Protein AF-A0A434Z637-F1 (afdb_monomer_lite)

Secondary structure (DSSP, 8-state):
-HHHHHHHHHHTTT----SS--EEEEE-SSSEEEEESS-EEEES------SSPPB-TT-GGGT---EE--EEEEE-S-TTSS-SEEE-SSSS--EEEEEE-SS-EEEEEE---EETT--S-HHHHHHHHHHHH-

pLDDT: mean 89.66, std 7.25, range [60.16, 98.5]

Foldseek 3Di:
DVVVVVVVVQVVVVHDDDPPFAFAAWDDDVFIWTDTPVGIDTDNDDDDPPLADHHYPVPCNVVDADKDKDKDKADDPDQVPPPAKDWDPDVVIKIWDWDADPVGIIIMIITHIDHPPPDPCPPVNVVVRVVVVD

Radius of gyration: 20.04 Å; chains: 1; bounding box: 45×30×49 Å

Structure (mmCIF, N/CA/C/O backbone):
data_AF-A0A434Z637-F1
#
_entry.id   AF-A0A434Z637-F1
#
loop_
_atom_site.group_PDB
_atom_site.id
_atom_site.type_symbol
_atom_site.label_atom_id
_atom_site.label_alt_id
_atom_site.label_comp_id
_atom_site.label_asym_id
_atom_site.label_entity_id
_atom_site.label_seq_id
_atom_site.pdbx_PDB_ins_code
_atom_site.Cartn_x
_atom_site.Cartn_y
_atom_site.Cartn_z
_atom_site.occupancy
_atom_site.B_iso_or_equiv
_atom_site.auth_seq_id
_atom_site.auth_comp_id
_atom_site.auth_asym_id
_atom_site.auth_atom_id
_atom_site.pdbx_PDB_model_num
ATOM 1 N N . ALA A 1 1 ? -11.637 -7.227 -2.615 1.00 78.56 1 ALA A N 1
ATOM 2 C CA . ALA A 1 1 ? -12.273 -7.215 -3.952 1.00 78.56 1 ALA A CA 1
ATOM 3 C C . ALA A 1 1 ? -11.601 -6.238 -4.921 1.00 78.56 1 ALA A C 1
ATOM 5 O O . ALA A 1 1 ? -11.199 -6.671 -5.989 1.00 78.56 1 ALA A O 1
ATOM 6 N N . TYR A 1 2 ? -11.425 -4.959 -4.557 1.00 91.44 2 TYR A N 1
ATOM 7 C CA . TYR A 1 2 ? -10.935 -3.917 -5.477 1.00 91.44 2 TYR A CA 1
ATOM 8 C C . TYR A 1 2 ? -9.625 -4.255 -6.218 1.00 91.44 2 TYR A C 1
ATOM 10 O O . TYR A 1 2 ? -9.620 -4.306 -7.444 1.00 91.44 2 TYR A O 1
ATOM 18 N N . LEU A 1 3 ? -8.534 -4.551 -5.497 1.00 94.50 3 LEU A N 1
ATOM 19 C CA . LEU A 1 3 ? -7.227 -4.820 -6.123 1.00 94.50 3 LEU A CA 1
ATOM 20 C C . LEU A 1 3 ? -7.231 -6.075 -7.007 1.00 94.50 3 LEU A C 1
ATOM 22 O O . LEU A 1 3 ? -6.630 -6.071 -8.076 1.00 94.50 3 LEU A O 1
ATOM 26 N N . VAL A 1 4 ? -7.952 -7.121 -6.594 1.00 95.12 4 VAL A N 1
ATOM 27 C CA . VAL A 1 4 ? -8.122 -8.348 -7.392 1.00 95.12 4 VAL A CA 1
ATOM 28 C C . VAL A 1 4 ? -8.872 -8.044 -8.689 1.00 95.12 4 VAL A C 1
ATOM 30 O O . VAL A 1 4 ? -8.429 -8.451 -9.758 1.00 95.12 4 VAL A O 1
ATOM 33 N N . GLY A 1 5 ? -9.961 -7.272 -8.614 1.00 97.31 5 GLY A N 1
ATOM 34 C CA . GLY A 1 5 ? -10.705 -6.841 -9.799 1.00 97.31 5 GLY A CA 1
ATOM 35 C C . GLY A 1 5 ? -9.859 -5.979 -10.740 1.00 97.31 5 GLY A C 1
ATOM 36 O O . GLY A 1 5 ? -9.910 -6.160 -11.954 1.00 97.31 5 GLY A O 1
ATOM 37 N N . LEU A 1 6 ? -9.018 -5.092 -10.196 1.00 97.19 6 LEU A N 1
ATOM 38 C CA . LEU A 1 6 ? -8.088 -4.297 -10.997 1.00 97.19 6 LEU A CA 1
ATOM 39 C C . LEU A 1 6 ? -7.038 -5.176 -11.693 1.00 97.19 6 LEU A C 1
ATOM 41 O O . LEU A 1 6 ? -6.795 -5.003 -12.885 1.00 97.19 6 LEU A O 1
ATOM 45 N N . ALA A 1 7 ? -6.458 -6.147 -10.984 1.00 97.75 7 ALA A N 1
ATOM 46 C CA . ALA A 1 7 ? -5.505 -7.092 -11.560 1.00 97.75 7 ALA A CA 1
ATOM 47 C C . ALA A 1 7 ? -6.132 -7.894 -12.714 1.00 97.75 7 ALA A C 1
ATOM 49 O O . ALA A 1 7 ? -5.542 -7.988 -13.790 1.00 97.75 7 ALA A O 1
ATOM 50 N N . GLN A 1 8 ? -7.361 -8.386 -12.530 1.00 98.00 8 GLN A N 1
ATOM 51 C CA . GLN A 1 8 ? -8.130 -9.066 -13.578 1.00 98.00 8 GLN A CA 1
ATOM 52 C C . GLN A 1 8 ? -8.413 -8.151 -14.777 1.00 98.00 8 GLN A C 1
ATOM 54 O O . GLN A 1 8 ? -8.284 -8.566 -15.926 1.00 98.00 8 GLN A O 1
ATOM 59 N N . ALA A 1 9 ? -8.769 -6.887 -14.536 1.00 98.31 9 ALA A N 1
ATOM 60 C CA . ALA A 1 9 ? -9.035 -5.926 -15.602 1.00 98.31 9 ALA A CA 1
ATOM 61 C C . ALA A 1 9 ? -7.785 -5.597 -16.439 1.00 98.31 9 ALA A C 1
ATOM 63 O O . ALA A 1 9 ? -7.914 -5.332 -17.640 1.00 98.31 9 ALA A O 1
ATOM 64 N N . VAL A 1 10 ? -6.600 -5.611 -15.818 1.00 98.00 10 VAL A N 1
ATOM 65 C CA . VAL A 1 10 ? -5.301 -5.440 -16.486 1.00 98.00 10 VAL A CA 1
ATOM 66 C C . VAL A 1 10 ? -4.961 -6.667 -17.330 1.00 98.00 10 VAL A C 1
ATOM 68 O O . VAL A 1 10 ? -4.633 -6.518 -18.508 1.00 98.00 10 VAL A O 1
ATOM 71 N N . THR A 1 11 ? -5.075 -7.877 -16.775 1.00 98.19 11 THR A N 1
ATOM 72 C CA . THR A 1 11 ? -4.748 -9.114 -17.505 1.00 98.19 11 THR A CA 1
ATOM 73 C C . THR A 1 11 ? -5.709 -9.376 -18.661 1.00 98.19 11 THR A C 1
ATOM 75 O O . THR A 1 11 ? -5.263 -9.731 -19.750 1.00 98.19 11 THR A O 1
ATOM 78 N N . ALA A 1 12 ? -7.005 -9.092 -18.492 1.00 98.44 12 ALA A N 1
ATOM 79 C CA . ALA A 1 12 ? -8.004 -9.189 -19.561 1.00 98.44 12 ALA A CA 1
ATOM 80 C C . ALA A 1 12 ? -7.710 -8.265 -20.761 1.00 98.44 12 ALA A C 1
ATOM 82 O O . ALA A 1 12 ? -8.166 -8.528 -21.870 1.00 98.44 12 ALA A O 1
ATOM 83 N N . ARG A 1 13 ? -6.934 -7.191 -20.557 1.00 98.50 13 ARG A N 1
ATOM 84 C CA . ARG A 1 13 ? -6.481 -6.263 -21.609 1.00 98.50 13 ARG A CA 1
ATOM 85 C C . ARG A 1 13 ? -5.090 -6.602 -22.159 1.00 98.50 13 ARG A C 1
ATOM 87 O O . ARG A 1 13 ? -4.495 -5.782 -22.851 1.00 98.50 13 ARG A O 1
ATOM 94 N N . GLY A 1 14 ? -4.557 -7.785 -21.849 1.00 98.31 14 GLY A N 1
ATOM 95 C CA . GLY A 1 14 ? -3.240 -8.243 -22.304 1.00 98.31 14 GLY A CA 1
ATOM 96 C C . GLY A 1 14 ? -2.065 -7.760 -21.448 1.00 98.31 14 GLY A C 1
ATOM 97 O O . GLY A 1 14 ? -0.910 -8.002 -21.801 1.00 98.31 14 GLY A O 1
ATOM 98 N N . GLY A 1 15 ? -2.329 -7.094 -20.320 1.00 97.75 15 GLY A N 1
ATOM 99 C CA . GLY A 1 15 ? -1.295 -6.741 -19.352 1.00 97.75 15 GLY A CA 1
ATOM 100 C C . GLY A 1 15 ? -0.698 -7.979 -18.679 1.00 97.75 15 GLY A C 1
ATOM 101 O O . GLY A 1 15 ? -1.366 -8.997 -18.498 1.00 97.75 15 GLY A O 1
ATOM 102 N N . ARG A 1 16 ? 0.573 -7.890 -18.278 1.00 97.00 16 ARG A N 1
ATOM 103 C CA . ARG A 1 16 ? 1.286 -8.962 -17.567 1.00 97.00 16 ARG A CA 1
ATOM 104 C C . ARG A 1 16 ? 1.645 -8.486 -16.167 1.00 97.00 16 ARG A C 1
ATOM 106 O O . ARG A 1 16 ? 2.210 -7.405 -16.017 1.00 97.00 16 ARG A O 1
ATOM 113 N N . ILE A 1 17 ? 1.318 -9.294 -15.165 1.00 96.56 17 ILE A N 1
ATOM 114 C CA . ILE A 1 17 ? 1.634 -9.032 -13.760 1.00 96.56 17 ILE A CA 1
ATOM 115 C C . ILE A 1 17 ? 2.722 -10.014 -13.344 1.00 96.56 17 ILE A C 1
ATOM 117 O O . ILE A 1 17 ? 2.593 -11.216 -13.566 1.00 96.56 17 ILE A O 1
ATOM 121 N N . PHE A 1 18 ? 3.795 -9.482 -12.767 1.00 94.44 18 PHE A N 1
ATOM 122 C CA . PHE A 1 18 ? 4.914 -10.259 -12.254 1.00 94.44 18 PHE A CA 1
ATOM 123 C C . PHE A 1 18 ? 5.004 -10.018 -10.749 1.00 94.44 18 PHE A C 1
ATOM 125 O O . PHE A 1 18 ? 5.345 -8.921 -10.307 1.00 94.44 18 PHE A O 1
ATOM 132 N N . GLU A 1 19 ? 4.639 -11.029 -9.969 1.00 94.12 19 GLU A N 1
ATOM 133 C CA . GLU A 1 19 ? 4.770 -11.015 -8.512 1.00 94.12 19 GLU A CA 1
ATOM 134 C C . GLU A 1 19 ? 6.179 -11.460 -8.101 1.00 94.12 19 GLU A C 1
ATOM 136 O O . GLU A 1 19 ? 6.935 -11.986 -8.921 1.00 94.12 19 GLU A O 1
ATOM 141 N N . ASN A 1 20 ? 6.555 -11.222 -6.839 1.00 93.31 20 ASN A N 1
ATOM 142 C CA . ASN A 1 20 ? 7.873 -11.599 -6.301 1.00 93.31 20 ASN A CA 1
ATOM 143 C C . ASN A 1 20 ? 9.052 -11.131 -7.181 1.00 93.31 20 ASN A C 1
ATOM 145 O O . ASN A 1 20 ? 10.040 -11.836 -7.337 1.00 93.31 20 ASN A O 1
ATOM 149 N N . SER A 1 21 ? 8.903 -9.959 -7.805 1.00 93.12 21 SER A N 1
ATOM 150 C CA . SER A 1 21 ? 9.864 -9.370 -8.744 1.00 93.12 21 SER A CA 1
ATOM 151 C C . SER A 1 21 ? 10.241 -7.977 -8.248 1.00 93.12 21 SER A C 1
ATOM 153 O O . SER A 1 21 ? 9.805 -6.960 -8.796 1.00 93.12 21 SER A O 1
ATOM 155 N N . ARG A 1 22 ? 10.962 -7.904 -7.126 1.00 92.88 22 ARG A N 1
ATOM 156 C CA . ARG A 1 22 ? 11.206 -6.634 -6.436 1.00 92.88 22 ARG A CA 1
ATOM 157 C C . ARG A 1 22 ? 12.073 -5.735 -7.306 1.00 92.88 22 ARG A C 1
ATOM 159 O O . ARG A 1 22 ? 13.228 -6.055 -7.554 1.00 92.88 22 ARG A O 1
ATOM 166 N N . ALA A 1 23 ? 11.553 -4.580 -7.718 1.00 91.75 23 ALA A N 1
ATOM 167 C CA . ALA A 1 23 ? 12.358 -3.563 -8.389 1.00 91.75 23 ALA A CA 1
ATOM 168 C C . ALA A 1 23 ? 13.375 -2.955 -7.406 1.00 91.75 23 ALA A C 1
ATOM 170 O O . ALA A 1 23 ? 12.999 -2.413 -6.366 1.00 91.75 23 ALA A O 1
ATOM 171 N N . ILE A 1 24 ? 14.660 -3.054 -7.744 1.00 91.19 24 ILE A N 1
ATOM 172 C CA . ILE A 1 24 ? 15.798 -2.600 -6.933 1.00 91.19 24 ILE A CA 1
ATOM 173 C C . ILE A 1 24 ? 16.261 -1.218 -7.395 1.00 91.19 24 ILE A C 1
ATOM 175 O O . ILE A 1 24 ? 16.525 -0.340 -6.575 1.00 91.19 24 ILE A O 1
ATOM 179 N N . SER A 1 25 ? 16.363 -1.010 -8.709 1.00 89.50 25 SER A N 1
ATOM 180 C CA . SER A 1 25 ? 16.809 0.264 -9.270 1.00 89.50 25 SER A CA 1
ATOM 181 C C . SER A 1 25 ? 16.267 0.512 -10.672 1.00 89.50 25 SER A C 1
ATOM 183 O O . SER A 1 25 ? 15.932 -0.415 -11.415 1.00 89.50 25 SER A O 1
ATOM 185 N N . ILE A 1 26 ? 16.181 1.791 -11.030 1.00 89.81 26 ILE A N 1
ATOM 186 C CA . ILE A 1 26 ? 15.767 2.263 -12.349 1.00 89.81 26 ILE A CA 1
ATOM 187 C C . ILE A 1 26 ? 16.902 3.119 -12.915 1.00 89.81 26 ILE A C 1
ATOM 189 O O . ILE A 1 26 ? 17.307 4.095 -12.287 1.00 89.81 26 ILE A O 1
ATOM 193 N N . GLY A 1 27 ? 17.429 2.741 -14.081 1.00 82.50 27 GLY A N 1
ATOM 194 C CA . GLY A 1 27 ? 18.553 3.414 -14.739 1.00 82.50 27 GLY A CA 1
ATOM 195 C C . GLY A 1 27 ? 18.188 4.099 -16.060 1.00 82.50 27 GLY A C 1
ATOM 196 O O . GLY A 1 27 ? 17.235 3.706 -16.739 1.00 82.50 27 GLY A O 1
ATOM 197 N N . GLU A 1 28 ? 19.007 5.082 -16.445 1.00 65.81 28 GLU A N 1
ATOM 198 C CA . GLU A 1 28 ? 18.897 5.898 -17.669 1.00 65.81 28 GLU A CA 1
ATOM 199 C C . GLU A 1 28 ? 19.754 5.360 -18.831 1.00 65.81 28 GLU A C 1
ATOM 201 O O . GLU A 1 28 ? 20.474 6.102 -19.493 1.00 65.81 28 GLU A O 1
ATOM 206 N N . ALA A 1 29 ? 19.734 4.049 -19.090 1.00 61.41 29 ALA A N 1
ATOM 207 C CA . ALA A 1 29 ? 20.328 3.554 -20.335 1.00 61.41 29 ALA A CA 1
ATOM 208 C C . ALA A 1 29 ? 19.495 4.027 -21.550 1.00 61.41 29 ALA A C 1
ATOM 210 O O . ALA A 1 29 ? 18.367 4.497 -21.392 1.00 61.41 29 ALA A O 1
ATOM 211 N N . SER A 1 30 ? 20.015 3.852 -22.773 1.00 60.16 30 SER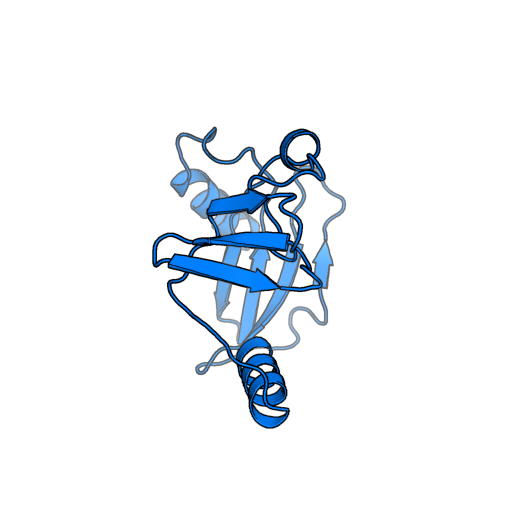 A N 1
ATOM 212 C CA . SER A 1 30 ? 19.342 4.227 -24.039 1.00 60.16 30 SER A CA 1
ATOM 213 C C . SER A 1 30 ? 17.898 3.707 -24.176 1.00 60.16 30 SER A C 1
ATOM 215 O O . SER A 1 30 ? 17.104 4.267 -24.928 1.00 60.16 30 SER A O 1
ATOM 217 N N . ARG A 1 31 ? 17.539 2.667 -23.411 1.00 68.38 31 ARG A N 1
ATOM 218 C CA . ARG A 1 31 ? 16.168 2.317 -23.014 1.00 68.38 31 ARG A CA 1
ATOM 219 C C . ARG A 1 31 ? 16.090 2.266 -21.488 1.00 68.38 31 ARG A C 1
ATOM 221 O O . ARG A 1 31 ? 17.013 1.745 -20.856 1.00 68.38 31 ARG A O 1
ATOM 228 N N . ARG A 1 32 ? 14.982 2.735 -20.900 1.00 82.81 32 ARG A N 1
ATOM 229 C CA . ARG A 1 32 ? 14.782 2.711 -19.441 1.00 82.81 32 ARG A CA 1
ATOM 230 C C . ARG A 1 32 ? 14.904 1.274 -18.942 1.00 82.81 32 ARG A C 1
ATOM 232 O O . ARG A 1 32 ? 14.248 0.364 -19.457 1.00 82.81 32 ARG A O 1
ATOM 239 N N . ARG A 1 33 ? 15.778 1.077 -17.959 1.00 90.88 33 ARG A N 1
ATOM 240 C CA . ARG A 1 33 ? 16.141 -0.242 -17.436 1.00 90.88 33 ARG A CA 1
ATOM 241 C C . ARG A 1 33 ? 15.667 -0.361 -15.997 1.00 90.88 33 ARG A C 1
ATOM 243 O O . ARG A 1 33 ? 16.100 0.421 -15.157 1.00 90.88 33 ARG A O 1
ATOM 250 N N . VAL A 1 34 ? 14.830 -1.355 -15.715 1.00 92.50 34 VAL A N 1
ATOM 251 C CA . VAL A 1 34 ? 14.405 -1.709 -14.357 1.00 92.50 34 VAL A CA 1
ATOM 252 C C . VAL A 1 34 ? 15.145 -2.972 -13.940 1.00 92.50 34 VAL A C 1
ATOM 254 O O . VAL A 1 34 ? 14.999 -4.023 -14.566 1.00 92.50 34 VAL A O 1
ATOM 257 N N . VAL A 1 35 ? 15.968 -2.865 -12.901 1.00 92.62 35 VAL A N 1
ATOM 258 C CA . VAL A 1 35 ? 16.641 -4.008 -12.282 1.00 92.62 35 VAL A CA 1
ATOM 259 C C . VAL A 1 35 ? 15.740 -4.556 -11.193 1.00 92.62 35 VAL A C 1
ATOM 261 O O . VAL A 1 35 ? 15.262 -3.803 -10.347 1.00 92.62 35 VAL A O 1
ATOM 264 N N . THR A 1 36 ? 15.531 -5.863 -11.215 1.00 93.38 36 THR A N 1
ATOM 265 C CA . THR A 1 36 ? 14.817 -6.612 -10.182 1.00 93.38 36 THR A CA 1
ATOM 266 C C . THR A 1 36 ? 15.762 -7.600 -9.503 1.00 93.38 36 THR A C 1
ATOM 268 O O . THR A 1 36 ? 16.884 -7.804 -9.968 1.00 93.38 36 THR A O 1
ATOM 271 N N . ASP A 1 37 ? 15.314 -8.226 -8.423 1.00 91.75 37 ASP A N 1
ATOM 272 C CA . ASP A 1 37 ? 16.005 -9.347 -7.774 1.00 91.75 37 ASP A CA 1
ATOM 273 C C . ASP A 1 37 ? 16.074 -10.620 -8.637 1.00 91.75 37 ASP A C 1
ATOM 275 O O . ASP A 1 37 ? 16.982 -11.427 -8.455 1.00 91.75 37 ASP A O 1
ATOM 279 N N . GLY A 1 38 ? 15.167 -10.780 -9.606 1.00 92.56 38 GLY A N 1
ATOM 280 C CA . GLY A 1 38 ? 15.117 -11.931 -10.517 1.00 92.56 38 GLY A CA 1
ATOM 281 C C . GLY A 1 38 ? 15.618 -11.678 -11.944 1.00 92.56 38 GLY A C 1
ATOM 282 O O . GLY A 1 38 ? 15.622 -12.598 -12.760 1.00 92.56 38 GLY A O 1
ATOM 283 N N . GLY A 1 39 ? 16.013 -10.449 -12.295 1.00 91.69 39 GLY A N 1
ATOM 284 C CA . GLY A 1 39 ? 16.399 -10.113 -13.669 1.00 91.69 39 GLY A CA 1
ATOM 285 C C . GLY A 1 39 ? 16.248 -8.640 -14.040 1.00 91.69 39 GLY A C 1
ATOM 286 O O . GLY A 1 39 ? 16.106 -7.765 -13.190 1.00 91.69 39 GLY A O 1
ATOM 287 N N . THR A 1 40 ? 16.305 -8.341 -15.338 1.00 92.94 40 THR A N 1
ATOM 288 C CA . THR A 1 40 ? 16.212 -6.972 -15.868 1.00 92.94 40 THR A CA 1
ATOM 289 C C . THR A 1 40 ? 15.062 -6.855 -16.863 1.00 92.94 40 THR A C 1
ATOM 291 O O . THR A 1 40 ? 14.934 -7.678 -17.765 1.00 92.94 40 THR A O 1
ATOM 294 N N . VAL A 1 41 ? 14.278 -5.784 -16.740 1.00 92.81 41 VAL A N 1
ATOM 295 C CA . VAL A 1 41 ? 13.228 -5.412 -17.695 1.00 92.81 41 VAL A CA 1
ATOM 296 C C . VAL A 1 41 ? 13.637 -4.137 -18.427 1.00 92.81 41 VAL A C 1
ATOM 298 O O . VAL A 1 41 ? 14.053 -3.153 -17.812 1.00 92.81 41 VAL A O 1
ATOM 301 N N . HIS A 1 42 ? 13.503 -4.153 -19.751 1.00 92.38 42 HIS A N 1
ATOM 302 C CA . HIS A 1 42 ? 13.705 -2.987 -20.605 1.00 92.38 42 HIS A CA 1
ATOM 303 C C . HIS A 1 42 ? 12.356 -2.476 -21.101 1.00 92.38 42 HIS A C 1
ATOM 305 O O . HIS A 1 42 ? 11.549 -3.256 -21.604 1.00 92.38 42 HIS A O 1
ATOM 311 N N . ALA A 1 43 ? 12.131 -1.170 -20.991 1.00 91.62 43 ALA A N 1
ATOM 312 C CA . ALA A 1 43 ? 10.905 -0.533 -21.446 1.00 91.62 43 ALA A CA 1
ATOM 313 C C . ALA A 1 43 ? 11.192 0.835 -22.074 1.00 91.62 43 ALA A C 1
ATOM 315 O O . ALA A 1 43 ? 12.202 1.480 -21.788 1.00 91.62 43 ALA A O 1
ATOM 316 N N . GLU A 1 44 ? 10.284 1.287 -22.934 1.00 91.44 44 GLU A N 1
ATOM 317 C CA . GLU A 1 44 ? 10.318 2.652 -23.461 1.00 91.44 44 GLU A CA 1
ATOM 318 C C . GLU A 1 44 ? 9.882 3.658 -22.390 1.00 91.44 44 GLU A C 1
ATOM 320 O O . GLU A 1 44 ? 10.545 4.674 -22.179 1.00 91.44 44 GLU A O 1
ATOM 325 N N . TYR A 1 45 ? 8.842 3.316 -21.625 1.00 90.56 45 TYR A N 1
ATOM 326 C CA . TYR A 1 45 ? 8.292 4.124 -20.540 1.00 90.56 45 TYR A CA 1
ATOM 327 C C . TYR A 1 45 ? 8.280 3.341 -19.227 1.00 90.56 45 TYR A C 1
ATOM 329 O O . TYR A 1 45 ? 8.040 2.136 -19.212 1.00 90.56 45 TYR A O 1
ATOM 337 N N . VAL A 1 46 ? 8.523 4.040 -18.116 1.00 90.19 46 VAL A N 1
ATOM 338 C CA . VAL A 1 46 ? 8.457 3.477 -16.761 1.00 90.19 46 VAL A CA 1
ATOM 339 C C . VAL A 1 46 ? 7.620 4.408 -15.896 1.00 90.19 46 VAL A C 1
ATOM 341 O O . VAL A 1 46 ? 7.917 5.598 -15.806 1.00 90.19 46 VAL A O 1
ATOM 344 N N . VAL A 1 47 ? 6.590 3.856 -15.254 1.00 90.25 47 VAL A N 1
ATOM 345 C CA . VAL A 1 47 ? 5.752 4.557 -14.274 1.00 90.25 47 VAL A CA 1
ATOM 346 C C . VAL A 1 47 ? 6.109 4.040 -12.884 1.00 90.25 47 VAL A C 1
ATOM 348 O O . VAL A 1 47 ? 6.021 2.841 -12.625 1.00 90.25 47 VAL A O 1
ATOM 351 N N . VAL A 1 48 ? 6.515 4.938 -11.986 1.00 87.44 48 VAL A N 1
ATOM 352 C CA . VAL A 1 48 ? 6.848 4.594 -10.596 1.00 87.44 48 VAL A CA 1
ATOM 353 C C . VAL A 1 48 ? 5.625 4.842 -9.717 1.00 87.44 48 VAL A C 1
ATOM 355 O O . VAL A 1 48 ? 5.295 5.984 -9.417 1.00 87.44 48 VAL A O 1
ATOM 358 N N . ALA A 1 49 ? 4.962 3.761 -9.303 1.00 89.94 49 ALA A N 1
ATOM 359 C CA . ALA A 1 49 ? 3.755 3.785 -8.471 1.00 89.94 49 ALA A CA 1
ATOM 360 C C . ALA A 1 49 ? 3.932 2.968 -7.174 1.00 89.94 49 ALA A C 1
ATOM 362 O O . ALA A 1 49 ? 3.039 2.244 -6.749 1.00 89.94 49 ALA A O 1
ATOM 363 N N . THR A 1 50 ? 5.115 3.043 -6.555 1.00 86.62 50 THR A N 1
ATOM 364 C CA . THR A 1 50 ? 5.527 2.170 -5.438 1.00 86.62 50 THR A CA 1
ATOM 365 C C . THR A 1 50 ? 5.187 2.708 -4.043 1.00 86.62 50 THR A C 1
ATOM 367 O O . THR A 1 50 ? 5.523 2.059 -3.056 1.00 86.62 50 THR A O 1
ATOM 370 N N . ASN A 1 51 ? 4.515 3.865 -3.946 1.00 80.75 51 ASN A N 1
ATOM 371 C CA . ASN A 1 51 ? 4.234 4.633 -2.719 1.00 80.75 51 ASN A CA 1
ATOM 372 C C . ASN A 1 51 ? 5.501 5.105 -1.972 1.00 80.75 51 ASN A C 1
ATOM 374 O O . ASN A 1 51 ? 5.726 6.305 -1.837 1.00 80.75 51 ASN A O 1
ATOM 378 N N . MET A 1 52 ? 6.361 4.175 -1.553 1.00 74.38 52 MET A N 1
ATOM 379 C CA . MET A 1 52 ? 7.728 4.438 -1.103 1.00 74.38 52 MET A CA 1
ATOM 380 C C . MET A 1 52 ? 8.727 4.215 -2.227 1.00 74.38 52 MET A C 1
ATOM 382 O O . MET A 1 52 ? 8.506 3.440 -3.156 1.00 74.38 52 MET A O 1
ATOM 386 N N . THR A 1 53 ? 9.811 4.970 -2.187 1.00 76.38 53 THR A N 1
ATOM 387 C CA . THR A 1 53 ? 10.635 5.211 -3.365 1.00 76.38 53 THR A CA 1
ATOM 388 C C . THR A 1 53 ? 11.640 4.089 -3.585 1.00 76.38 53 THR A C 1
ATOM 390 O O . THR A 1 53 ? 12.272 3.586 -2.661 1.00 76.38 53 THR A O 1
ATOM 393 N N . VAL A 1 54 ? 11.776 3.693 -4.847 1.00 80.81 54 VAL A N 1
ATOM 394 C CA . VAL A 1 54 ? 12.881 2.866 -5.337 1.00 80.81 54 VAL A CA 1
ATOM 395 C C . VAL A 1 54 ? 14.001 3.785 -5.823 1.00 80.81 54 VAL A C 1
ATOM 397 O O . VAL A 1 54 ? 13.733 4.919 -6.244 1.00 80.81 54 VAL A O 1
ATOM 400 N N . GLN A 1 55 ? 15.249 3.308 -5.793 1.00 82.19 55 GLN A N 1
ATOM 401 C CA . GLN A 1 55 ? 16.374 4.042 -6.367 1.00 82.19 55 GLN A CA 1
ATOM 402 C C . GLN A 1 55 ? 16.068 4.379 -7.832 1.00 82.19 55 GLN A C 1
ATOM 404 O O . GLN A 1 55 ? 15.939 3.496 -8.682 1.00 82.19 55 GLN A O 1
ATOM 409 N N . SER A 1 56 ? 15.919 5.670 -8.116 1.00 82.56 56 SER A N 1
ATOM 410 C CA . SER A 1 56 ? 15.509 6.172 -9.423 1.00 82.56 56 SER A CA 1
ATOM 411 C C . SER A 1 56 ? 16.075 7.572 -9.673 1.00 82.56 56 SER A C 1
ATOM 413 O O . SER A 1 56 ? 16.377 8.284 -8.709 1.00 82.56 56 SER A O 1
ATOM 415 N N . PRO A 1 57 ? 16.164 8.010 -10.942 1.00 78.50 57 PRO A N 1
ATOM 416 C CA . PRO A 1 57 ? 16.733 9.317 -11.284 1.00 78.50 57 PRO A CA 1
ATOM 417 C C . PRO A 1 57 ? 15.913 10.508 -10.768 1.00 78.50 57 PRO A C 1
ATOM 419 O O . PRO A 1 57 ? 16.419 11.617 -10.658 1.00 78.50 57 PRO A O 1
ATOM 422 N N . ILE A 1 58 ? 14.645 10.284 -10.407 1.00 81.06 58 ILE A N 1
ATOM 423 C CA . ILE A 1 58 ? 13.717 11.329 -9.946 1.00 81.06 58 ILE A CA 1
ATOM 424 C C . ILE A 1 58 ? 14.076 11.803 -8.522 1.00 81.06 58 ILE A C 1
ATOM 426 O O . ILE A 1 58 ? 13.645 12.869 -8.089 1.00 81.06 58 ILE A O 1
ATOM 430 N N . GLY A 1 59 ? 14.862 11.024 -7.766 1.00 78.62 59 GLY A N 1
ATOM 431 C CA . GLY A 1 59 ? 15.353 11.435 -6.447 1.00 78.62 59 GLY A CA 1
ATOM 432 C C . GLY A 1 59 ? 14.264 11.581 -5.377 1.00 78.62 59 GLY A C 1
ATOM 433 O O . GLY A 1 59 ? 14.494 12.228 -4.356 1.00 78.62 59 GLY A O 1
ATOM 434 N N . MET A 1 60 ? 13.082 10.977 -5.571 1.00 81.88 60 MET A N 1
ATOM 435 C CA . MET A 1 60 ? 11.974 11.087 -4.610 1.00 81.88 60 MET A CA 1
ATOM 436 C C . MET A 1 60 ? 12.326 10.542 -3.221 1.00 81.88 60 MET A C 1
ATOM 438 O O . MET A 1 60 ? 11.732 10.984 -2.243 1.00 81.88 60 MET A O 1
ATOM 442 N N . ALA A 1 61 ? 13.318 9.652 -3.110 1.00 79.25 61 ALA A N 1
ATOM 443 C CA . ALA A 1 61 ? 13.832 9.169 -1.827 1.00 79.25 61 ALA A CA 1
ATOM 444 C C . ALA A 1 61 ? 14.297 10.296 -0.896 1.00 79.25 61 ALA A C 1
ATOM 446 O O . ALA A 1 61 ? 14.104 10.200 0.309 1.00 79.25 61 ALA A O 1
ATOM 447 N N . ASN A 1 62 ? 14.795 11.405 -1.448 1.00 82.31 62 ASN A N 1
ATOM 448 C CA . ASN A 1 62 ? 15.214 12.570 -0.664 1.00 82.31 62 ASN A CA 1
ATOM 449 C C . ASN A 1 62 ? 14.039 13.463 -0.231 1.00 82.31 62 ASN A C 1
ATOM 451 O O . ASN A 1 62 ? 14.237 14.437 0.489 1.00 82.31 62 ASN A O 1
ATOM 455 N N . ARG A 1 63 ? 12.821 13.185 -0.713 1.00 85.12 63 ARG A N 1
ATOM 456 C CA . ARG A 1 63 ? 11.620 14.011 -0.500 1.00 85.12 63 ARG A CA 1
ATOM 457 C C . ARG A 1 63 ? 10.519 13.294 0.276 1.00 85.12 63 ARG A C 1
ATOM 459 O O . ARG A 1 63 ? 9.494 13.900 0.572 1.00 85.12 63 ARG A O 1
ATOM 466 N N . THR A 1 64 ? 10.697 12.012 0.580 1.00 87.44 64 THR A N 1
ATOM 467 C CA . THR A 1 64 ? 9.686 11.182 1.242 1.00 87.44 64 THR A CA 1
ATOM 468 C C . THR A 1 64 ? 10.268 10.522 2.478 1.00 87.44 64 THR A C 1
ATOM 470 O O . THR A 1 64 ? 11.366 9.980 2.414 1.00 87.44 64 THR A O 1
ATOM 473 N N . GLN A 1 65 ? 9.503 10.493 3.566 1.00 85.75 65 GLN A N 1
ATOM 474 C CA . GLN A 1 65 ? 9.849 9.773 4.789 1.00 85.75 65 GLN A CA 1
ATOM 475 C C . GLN A 1 65 ? 8.748 8.752 5.103 1.00 85.75 65 GLN A C 1
ATOM 477 O O . GLN A 1 65 ? 7.565 9.093 4.978 1.00 85.75 65 GLN A O 1
ATOM 482 N N . PRO A 1 66 ? 9.095 7.518 5.507 1.00 87.62 66 PRO A N 1
ATOM 483 C CA . PRO A 1 66 ? 8.101 6.531 5.896 1.00 87.62 66 PRO A CA 1
ATOM 484 C C . PRO A 1 66 ? 7.392 6.960 7.184 1.00 87.62 66 PRO A C 1
ATOM 486 O O . PRO A 1 66 ? 8.021 7.373 8.157 1.00 87.62 66 PRO A O 1
ATOM 489 N N . ARG A 1 67 ? 6.069 6.807 7.205 1.00 88.56 67 ARG A N 1
ATOM 490 C CA . ARG A 1 67 ? 5.229 7.024 8.387 1.00 88.56 67 ARG A CA 1
ATOM 491 C C . ARG A 1 67 ? 4.442 5.763 8.678 1.00 88.56 67 ARG A C 1
ATOM 493 O O . ARG A 1 67 ? 3.970 5.109 7.749 1.00 88.56 67 ARG A O 1
ATOM 500 N N . CYS A 1 68 ? 4.281 5.462 9.957 1.00 90.56 68 CYS A N 1
ATOM 501 C CA . CYS A 1 68 ? 3.521 4.316 10.417 1.00 90.56 68 CYS A CA 1
ATOM 502 C C . CYS A 1 68 ? 2.296 4.774 11.213 1.00 90.56 68 CYS A C 1
ATOM 504 O O . CYS A 1 68 ? 2.304 5.829 11.846 1.00 90.56 68 CYS A O 1
ATOM 506 N N . HIS A 1 69 ? 1.240 3.971 11.154 1.00 92.56 69 HIS A N 1
ATOM 507 C CA . HIS A 1 69 ? 0.027 4.105 11.950 1.00 92.56 69 HIS A CA 1
ATOM 508 C C . HIS A 1 69 ? -0.356 2.708 12.430 1.00 92.56 69 HIS A C 1
ATOM 510 O O . HIS A 1 69 ? -0.265 1.751 11.659 1.00 92.56 69 HIS A O 1
ATOM 516 N N . THR A 1 70 ? -0.817 2.580 13.672 1.00 93.69 70 THR A N 1
ATOM 517 C CA . THR A 1 70 ? -1.482 1.347 14.100 1.00 93.69 70 THR A CA 1
ATOM 518 C C . THR A 1 70 ? -2.933 1.382 13.645 1.00 93.69 70 THR A C 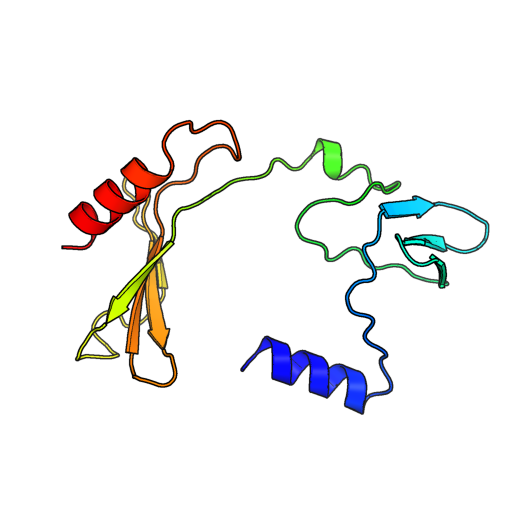1
ATOM 520 O O . THR A 1 70 ? -3.606 2.406 13.772 1.00 93.69 70 THR A O 1
ATOM 523 N N . ALA A 1 71 ? -3.397 0.268 13.087 1.00 95.19 71 ALA A N 1
ATOM 524 C CA . ALA A 1 71 ? -4.778 0.072 12.675 1.00 95.19 71 ALA A CA 1
ATOM 525 C C . ALA A 1 71 ? -5.360 -1.125 13.427 1.00 95.19 71 ALA A C 1
ATOM 527 O O . ALA A 1 71 ? -4.695 -2.154 13.548 1.00 95.19 71 ALA A O 1
ATOM 528 N N . MET A 1 72 ? -6.593 -0.996 13.905 1.00 96.25 72 MET A N 1
ATOM 529 C CA . MET A 1 72 ? -7.357 -2.081 14.518 1.00 96.25 72 MET A CA 1
ATOM 530 C C . MET A 1 72 ? -8.726 -2.179 13.855 1.00 96.25 72 MET A C 1
ATOM 532 O O . MET A 1 72 ? -9.255 -1.187 13.353 1.00 96.25 72 MET A O 1
ATOM 536 N N . ALA A 1 73 ? -9.285 -3.384 13.826 1.00 95.50 73 ALA A N 1
ATOM 537 C CA . ALA A 1 73 ? -10.630 -3.637 13.335 1.00 95.50 73 ALA A CA 1
ATOM 538 C C . ALA A 1 73 ? -11.430 -4.369 14.414 1.00 95.50 73 ALA A C 1
ATOM 540 O O . ALA A 1 73 ? -10.949 -5.354 14.972 1.00 95.50 73 ALA A O 1
ATOM 541 N N . PHE A 1 74 ? -12.638 -3.889 14.692 1.00 94.12 74 PHE A N 1
ATOM 542 C CA . PHE A 1 74 ? -13.538 -4.427 15.708 1.00 94.12 74 PHE A CA 1
ATOM 543 C C . PHE A 1 74 ? -14.818 -4.921 15.049 1.00 94.12 74 PHE A C 1
ATOM 545 O O . PHE A 1 74 ? -15.356 -4.253 14.165 1.00 94.12 74 PHE A O 1
ATOM 552 N N . ARG A 1 75 ? -15.319 -6.081 15.481 1.00 94.31 75 ARG A N 1
ATOM 553 C CA . ARG A 1 75 ? -16.627 -6.574 15.045 1.00 94.31 75 ARG A CA 1
ATOM 554 C C . ARG A 1 75 ? -17.712 -5.666 15.618 1.00 94.31 75 ARG A C 1
ATOM 556 O O . ARG A 1 75 ? -17.668 -5.323 16.795 1.00 94.31 75 ARG A O 1
ATOM 563 N N . VAL A 1 76 ? -18.663 -5.291 14.776 1.00 92.12 76 VAL A N 1
ATOM 564 C CA . VAL A 1 76 ? -19.836 -4.502 15.160 1.00 92.12 76 VAL A CA 1
ATOM 565 C C . VAL A 1 76 ? -21.083 -5.185 14.624 1.00 92.12 76 VAL A C 1
ATOM 567 O O . VAL A 1 76 ? -21.011 -5.874 13.609 1.00 92.12 76 VAL A O 1
ATOM 570 N N . ASP A 1 77 ? -22.212 -4.998 15.298 1.00 88.56 77 ASP A N 1
ATOM 571 C CA . ASP A 1 77 ? -23.491 -5.549 14.839 1.00 88.56 77 ASP A CA 1
ATOM 572 C C . ASP A 1 77 ? -24.122 -4.656 13.764 1.00 88.56 77 ASP A C 1
ATOM 574 O O . ASP A 1 77 ? -24.705 -5.148 12.797 1.00 88.56 77 ASP A O 1
ATOM 578 N N . ASP A 1 78 ? -23.958 -3.336 13.906 1.00 85.69 78 ASP A N 1
ATOM 579 C CA . ASP A 1 78 ? -24.497 -2.351 12.976 1.00 85.69 78 ASP A CA 1
ATOM 580 C C . ASP A 1 78 ? -23.442 -1.918 11.936 1.00 85.69 78 ASP A C 1
ATOM 582 O O . ASP A 1 78 ? -22.473 -1.231 12.283 1.00 85.69 78 ASP A O 1
ATOM 586 N N . PRO A 1 79 ? -23.615 -2.263 10.644 1.00 74.12 79 PRO A N 1
ATOM 587 C CA . PRO A 1 79 ? -22.733 -1.804 9.573 1.00 74.12 79 PRO A CA 1
ATOM 588 C C . PRO A 1 79 ? -22.774 -0.285 9.345 1.00 74.12 79 PRO A C 1
ATOM 590 O O . PRO A 1 79 ? -21.896 0.231 8.656 1.00 74.12 79 PRO A O 1
ATOM 593 N N . LEU A 1 80 ? -23.772 0.417 9.888 1.00 79.38 80 LEU A N 1
ATOM 594 C CA . LEU A 1 80 ? -23.970 1.862 9.770 1.00 79.38 80 LEU A CA 1
ATOM 595 C C . LEU A 1 80 ? -23.604 2.629 11.045 1.00 79.38 80 LEU A C 1
ATOM 597 O O . LEU A 1 80 ? -23.818 3.839 11.098 1.00 79.38 80 LEU A O 1
ATOM 601 N N . ALA A 1 81 ? -22.973 1.976 12.030 1.00 78.56 81 ALA A N 1
ATOM 602 C CA . ALA A 1 81 ? -22.476 2.649 13.233 1.00 78.56 81 ALA A CA 1
ATOM 603 C C . ALA A 1 81 ? -21.587 3.869 12.902 1.00 78.56 81 ALA A C 1
ATOM 605 O O . ALA A 1 81 ? -21.537 4.833 13.664 1.00 78.56 81 ALA A O 1
ATOM 606 N N . VAL A 1 82 ? -20.903 3.838 11.749 1.00 86.31 82 VAL A N 1
ATOM 607 C CA . VAL A 1 82 ? -20.183 4.975 11.164 1.00 86.31 82 VAL A CA 1
ATOM 608 C C . VAL A 1 82 ? -20.447 5.016 9.654 1.00 86.31 82 VAL A C 1
ATOM 610 O O . VAL A 1 82 ? -19.869 4.240 8.889 1.00 86.31 82 VAL A O 1
ATOM 61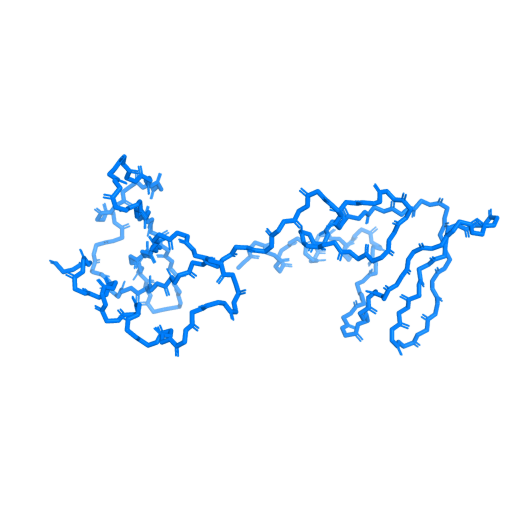3 N N . ASP A 1 83 ? -21.299 5.940 9.210 1.00 87.94 83 ASP A N 1
ATOM 614 C CA . ASP A 1 83 ? -21.619 6.137 7.789 1.00 87.94 83 ASP A CA 1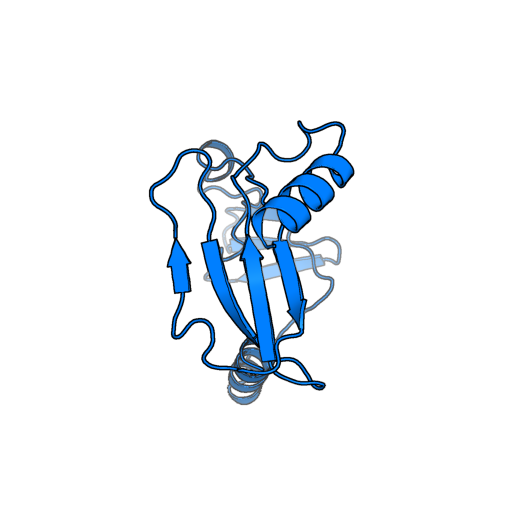
ATOM 615 C C . ASP A 1 83 ? -20.584 7.039 7.097 1.00 87.94 83 ASP A C 1
ATOM 617 O O . ASP A 1 83 ? -20.818 8.209 6.793 1.00 87.94 83 ASP A O 1
ATOM 621 N N . GLY A 1 84 ? -19.372 6.508 6.927 1.00 89.38 84 GLY A N 1
ATOM 622 C CA . GLY A 1 84 ? -18.313 7.186 6.188 1.00 89.38 84 GLY A CA 1
ATOM 623 C C . GLY A 1 84 ? -16.906 6.909 6.701 1.00 89.38 84 GLY A C 1
ATOM 624 O O . GLY A 1 84 ? -16.634 5.934 7.401 1.00 89.38 84 GLY A O 1
ATOM 625 N N . MET A 1 85 ? -15.992 7.794 6.309 1.00 93.69 85 MET A N 1
ATOM 626 C CA . MET A 1 85 ? -14.615 7.835 6.786 1.00 93.69 85 MET A CA 1
ATOM 627 C C . MET A 1 85 ? -14.366 9.204 7.404 1.00 93.69 85 MET A C 1
ATOM 629 O O . MET A 1 85 ? -14.458 10.222 6.719 1.00 93.69 85 MET A O 1
ATOM 633 N N . PHE A 1 86 ? -14.010 9.212 8.681 1.00 95.06 86 PHE A N 1
ATOM 634 C CA . PHE A 1 86 ? -13.805 10.426 9.455 1.00 95.06 86 PHE A CA 1
ATOM 635 C C . PHE A 1 86 ? -12.380 10.470 9.985 1.00 95.06 86 PHE A C 1
ATOM 637 O O . PHE A 1 86 ? -11.816 9.451 10.383 1.00 95.06 86 PHE A O 1
ATOM 644 N N . ILE A 1 87 ? -11.807 11.668 9.999 1.00 95.75 87 ILE A N 1
ATOM 645 C CA . ILE A 1 87 ? -10.520 11.963 10.624 1.00 95.75 87 ILE A CA 1
ATOM 646 C C . ILE A 1 87 ? -10.811 12.987 11.718 1.00 95.75 87 ILE A C 1
ATOM 648 O O . ILE A 1 87 ? -11.419 14.020 11.443 1.00 95.75 87 ILE A O 1
ATOM 652 N N . GLY A 1 88 ? -10.429 12.669 12.952 1.00 93.94 88 GLY A N 1
ATOM 653 C CA . GLY A 1 88 ? -10.596 13.551 14.100 1.00 93.94 88 GLY A CA 1
ATOM 654 C C . GLY A 1 88 ? -9.740 14.808 13.971 1.00 93.94 88 GLY A C 1
ATOM 655 O O . GLY A 1 88 ? -8.670 14.786 13.363 1.00 93.94 88 GLY A O 1
ATOM 656 N N . ILE A 1 89 ? -10.216 15.905 14.553 1.00 95.31 89 ILE A N 1
ATOM 657 C CA . ILE A 1 89 ? -9.490 17.183 14.590 1.00 95.31 89 ILE A CA 1
ATOM 658 C C . ILE A 1 89 ? -8.530 17.285 15.782 1.00 95.31 89 ILE A C 1
ATOM 660 O O . ILE A 1 89 ? -7.690 18.181 15.808 1.00 95.31 89 ILE A O 1
ATOM 664 N N . ASP A 1 90 ? -8.666 16.381 16.754 1.00 92.94 90 ASP A N 1
ATOM 665 C CA . ASP A 1 90 ? -7.863 16.373 17.972 1.00 92.94 90 ASP A CA 1
ATOM 666 C C . ASP A 1 90 ? -6.402 15.996 17.696 1.00 92.94 90 ASP A C 1
ATOM 668 O O . ASP A 1 90 ? -6.080 15.285 16.733 1.00 92.94 90 ASP A O 1
ATOM 672 N N . ASP A 1 91 ? -5.525 16.440 18.597 1.00 91.00 91 ASP A N 1
ATOM 673 C CA . ASP A 1 91 ? -4.153 15.957 18.715 1.00 91.00 91 ASP A CA 1
ATOM 674 C C . ASP A 1 91 ? -4.036 15.139 20.018 1.00 91.00 91 ASP A C 1
ATOM 676 O O . ASP A 1 91 ? -4.213 15.689 21.106 1.00 91.00 91 ASP A O 1
ATOM 680 N N . PRO A 1 92 ? -3.795 13.821 19.940 1.00 91.12 92 PRO A N 1
ATOM 681 C CA . PRO A 1 92 ? -3.333 13.110 18.759 1.00 91.12 92 PRO A CA 1
ATOM 682 C C . PRO A 1 92 ? -4.479 12.615 17.849 1.00 91.12 92 PRO A C 1
ATOM 684 O O . PRO A 1 92 ? -5.507 12.118 18.311 1.00 91.12 92 PRO A O 1
ATOM 687 N N . THR A 1 93 ? -4.287 12.727 16.530 1.00 93.38 93 THR A N 1
ATOM 688 C CA . THR A 1 93 ? -5.334 12.436 15.532 1.00 93.38 93 THR A CA 1
ATOM 689 C C . THR A 1 93 ? -5.657 10.950 15.413 1.00 93.38 93 THR A C 1
ATOM 691 O O . THR A 1 93 ? -4.762 10.111 15.296 1.00 93.38 93 THR A O 1
ATOM 694 N N . HIS A 1 94 ? -6.949 10.643 15.325 1.00 94.81 94 HIS A N 1
ATOM 695 C CA . HIS A 1 94 ? -7.479 9.311 15.046 1.00 94.81 94 HIS A CA 1
ATOM 696 C C . HIS A 1 94 ? -8.363 9.344 13.800 1.00 94.81 94 HIS A C 1
ATOM 698 O O . HIS A 1 94 ? -8.885 10.393 13.425 1.00 94.81 94 HIS A O 1
ATOM 704 N N . SER A 1 95 ? -8.555 8.201 13.149 1.00 95.69 95 SER A N 1
ATOM 705 C CA . SER A 1 95 ? -9.558 8.080 12.088 1.00 95.69 95 SER A CA 1
ATOM 706 C C . SER A 1 95 ? -10.389 6.823 12.255 1.00 95.69 95 SER A C 1
ATOM 708 O O . SER A 1 95 ? -9.901 5.812 12.761 1.00 95.69 95 SER A O 1
ATOM 710 N N . ILE A 1 96 ? -11.645 6.912 11.833 1.00 95.31 96 ILE A N 1
ATOM 711 C CA . ILE A 1 96 ? -12.624 5.831 11.899 1.00 95.31 96 ILE A CA 1
ATOM 712 C C . ILE A 1 96 ? -13.272 5.656 10.539 1.00 95.31 96 ILE A C 1
ATOM 714 O O . ILE A 1 96 ? -13.528 6.625 9.821 1.00 95.31 96 ILE A O 1
ATOM 718 N N . ARG A 1 97 ? -13.530 4.408 10.175 1.00 94.88 97 ARG A N 1
ATOM 719 C CA . ARG A 1 97 ? -14.336 4.057 9.009 1.00 94.88 97 ARG A CA 1
ATOM 720 C C . ARG A 1 97 ? -14.950 2.686 9.195 1.00 94.88 97 ARG A C 1
ATOM 722 O O . ARG A 1 97 ? -14.427 1.871 9.953 1.00 94.88 97 ARG A O 1
ATOM 729 N N . THR A 1 98 ? -15.983 2.393 8.430 1.00 93.69 98 THR A N 1
ATOM 730 C CA . THR A 1 98 ? -16.494 1.031 8.311 1.00 93.69 98 THR A CA 1
ATOM 731 C C . THR A 1 98 ? -15.725 0.238 7.257 1.00 93.69 98 THR A C 1
ATOM 733 O O . THR A 1 98 ? -15.199 0.756 6.268 1.00 93.69 98 THR A O 1
ATOM 736 N N . GLY A 1 99 ? -15.612 -1.059 7.509 1.00 90.94 99 GLY A N 1
ATOM 737 C CA . GLY A 1 99 ? -15.113 -2.069 6.593 1.00 90.94 99 GLY A CA 1
ATOM 738 C C . GLY A 1 99 ? -15.974 -3.322 6.698 1.00 90.94 99 GLY A C 1
ATOM 739 O O . GLY A 1 99 ? -16.942 -3.372 7.454 1.00 90.94 99 GLY A O 1
ATOM 740 N N . ARG A 1 100 ? -15.629 -4.353 5.931 1.00 91.12 100 ARG A N 1
ATOM 741 C CA . ARG A 1 100 ? -16.278 -5.661 6.032 1.00 91.12 100 ARG A CA 1
ATOM 742 C C . ARG A 1 100 ? -15.344 -6.772 5.590 1.00 91.12 100 ARG A C 1
ATOM 744 O O . ARG A 1 100 ? -14.508 -6.563 4.708 1.00 91.12 100 ARG A O 1
ATOM 751 N N . ASP A 1 101 ? -15.548 -7.946 6.157 1.00 91.69 101 ASP A N 1
ATOM 752 C CA . ASP A 1 101 ? -14.923 -9.197 5.744 1.00 91.69 101 ASP A CA 1
ATOM 753 C C . ASP A 1 101 ? -16.003 -10.253 5.432 1.00 91.69 101 ASP A C 1
ATOM 755 O O . ASP A 1 101 ? -17.155 -9.911 5.147 1.00 91.69 101 ASP A O 1
ATOM 759 N N . ALA A 1 102 ? -15.615 -11.530 5.412 1.00 91.75 102 ALA A N 1
ATOM 760 C CA . ALA A 1 102 ? -16.527 -12.641 5.154 1.00 91.75 102 ALA A CA 1
ATOM 761 C C . ALA A 1 102 ? -17.529 -12.894 6.296 1.00 91.75 102 ALA A C 1
ATOM 763 O O . ALA A 1 102 ? -18.573 -13.492 6.052 1.00 91.75 102 ALA A O 1
ATOM 764 N N . GLU A 1 103 ? -17.233 -12.442 7.514 1.00 93.31 103 GLU A N 1
ATOM 765 C CA . GLU A 1 103 ? -18.052 -12.672 8.709 1.00 93.31 103 GLU A CA 1
ATOM 766 C C . GLU A 1 103 ? -19.012 -11.513 8.994 1.00 93.31 103 GLU A C 1
ATOM 768 O O . GLU A 1 103 ? -20.005 -11.699 9.691 1.00 93.31 103 GLU A O 1
ATOM 773 N N . GLY A 1 104 ? -18.757 -10.319 8.452 1.00 91.69 104 GLY A N 1
ATOM 774 C CA . GLY A 1 104 ? -19.662 -9.187 8.622 1.00 91.69 104 GLY A CA 1
ATOM 775 C C . GLY A 1 104 ? -18.973 -7.826 8.624 1.00 91.69 104 GLY A C 1
ATOM 776 O O . GLY A 1 104 ? -17.851 -7.685 8.123 1.00 91.69 104 GLY A O 1
ATOM 777 N N . PRO A 1 105 ? -19.651 -6.795 9.152 1.00 93.69 105 PRO A N 1
ATOM 778 C CA . PRO A 1 105 ? -19.093 -5.457 9.236 1.00 93.69 105 PRO A CA 1
ATOM 779 C C . PRO A 1 105 ? -18.009 -5.354 10.309 1.00 93.69 105 PRO A C 1
ATOM 781 O O . PRO A 1 105 ? -17.953 -6.127 11.267 1.00 93.69 105 PRO A O 1
ATOM 784 N N . LEU A 1 106 ? -17.125 -4.384 10.108 1.00 94.50 106 LEU A N 1
ATOM 785 C CA . LEU A 1 106 ? -16.018 -4.052 10.990 1.00 94.50 106 LEU A CA 1
ATOM 786 C C . LEU A 1 106 ? -15.964 -2.535 11.174 1.00 94.50 106 LEU A C 1
ATOM 788 O O . LEU A 1 106 ? -16.035 -1.794 10.191 1.00 94.50 106 LEU A O 1
ATOM 792 N N . LEU A 1 107 ? -15.744 -2.074 12.401 1.00 95.06 107 LEU A N 1
ATOM 793 C CA . LEU A 1 107 ? -15.258 -0.724 12.663 1.00 95.06 107 LEU A CA 1
ATOM 794 C C . LEU A 1 107 ? -13.733 -0.735 12.573 1.00 95.06 107 LEU A C 1
ATOM 796 O O . LEU A 1 107 ? -13.073 -1.432 13.338 1.00 95.06 107 LEU A O 1
ATOM 800 N N . VAL A 1 108 ? -13.166 0.034 11.648 1.00 95.56 108 VAL A N 1
ATOM 801 C CA . VAL A 1 108 ? -11.718 0.182 11.482 1.00 95.56 108 VAL A CA 1
ATOM 802 C C . VAL A 1 108 ? -11.282 1.498 12.102 1.00 95.56 108 VAL A C 1
ATOM 804 O O . VAL A 1 108 ? -11.727 2.564 11.673 1.00 95.56 108 VAL A O 1
ATOM 807 N N . THR A 1 109 ? -10.373 1.422 13.066 1.00 95.75 109 THR A N 1
ATOM 808 C CA . THR A 1 109 ? -9.773 2.583 13.719 1.00 95.75 109 THR A CA 1
ATOM 809 C C . THR A 1 109 ? -8.293 2.670 13.370 1.00 95.75 109 THR A C 1
ATOM 811 O O . THR A 1 109 ? -7.582 1.666 13.310 1.00 95.75 109 THR A O 1
ATOM 814 N N . LEU A 1 110 ? -7.820 3.882 13.100 1.00 96.06 110 LEU A N 1
ATOM 815 C CA . LEU A 1 110 ? -6.414 4.184 12.849 1.00 96.06 110 LEU A CA 1
ATOM 816 C C . LEU A 1 110 ? -5.939 5.223 13.859 1.00 96.06 110 LEU A C 1
ATOM 818 O O . LEU A 1 110 ? -6.613 6.226 14.095 1.00 96.06 110 LEU A O 1
ATOM 822 N N . GLY A 1 111 ? -4.760 4.979 14.420 1.00 93.81 111 GLY A N 1
ATOM 823 C CA . GLY A 1 111 ? -4.131 5.864 15.383 1.00 93.81 111 GLY A CA 1
ATOM 824 C C . GLY A 1 111 ? -3.318 7.009 14.790 1.00 93.81 111 GLY A C 1
ATOM 825 O O . GLY A 1 111 ? -3.158 7.121 13.567 1.00 93.81 111 GLY A O 1
ATOM 826 N N . PRO A 1 112 ? -2.710 7.800 15.681 1.00 92.19 112 PRO A N 1
ATOM 827 C CA . PRO A 1 112 ? -1.787 8.863 15.329 1.00 92.19 112 PRO A CA 1
ATOM 828 C C . PRO A 1 112 ? -0.583 8.315 14.566 1.00 92.19 112 PRO A C 1
ATOM 830 O O . PRO A 1 112 ? -0.141 7.183 14.794 1.00 92.19 112 PRO A O 1
ATOM 833 N N . LYS A 1 113 ? -0.036 9.144 13.673 1.00 90.88 113 LYS A N 1
ATOM 834 C CA . LYS A 1 113 ? 1.203 8.827 12.955 1.00 90.88 113 LYS A CA 1
ATOM 835 C C . LYS A 1 113 ? 2.376 8.727 13.926 1.00 90.88 113 LYS A C 1
ATOM 837 O O . LYS A 1 113 ? 2.439 9.456 14.913 1.00 90.88 113 LYS A O 1
ATOM 842 N N . PHE A 1 114 ? 3.345 7.897 13.580 1.00 90.25 114 PHE A N 1
ATOM 843 C CA . PHE A 1 114 ? 4.652 7.864 14.222 1.00 90.25 114 PHE A CA 1
ATOM 844 C C . PHE A 1 114 ? 5.742 7.508 13.213 1.00 90.25 114 PHE A C 1
ATOM 846 O O . PHE A 1 114 ? 5.467 7.000 12.117 1.00 90.25 114 PHE A O 1
ATOM 853 N N . ASP A 1 115 ? 6.984 7.804 13.582 1.00 89.19 115 ASP A N 1
ATOM 854 C CA . ASP A 1 115 ? 8.136 7.525 12.739 1.00 89.19 115 ASP A CA 1
ATOM 855 C C . ASP A 1 115 ? 8.399 6.022 12.676 1.00 89.19 115 ASP A C 1
ATOM 857 O O . ASP A 1 115 ? 8.472 5.313 13.683 1.00 89.19 115 ASP A O 1
ATOM 861 N N . THR A 1 116 ? 8.525 5.522 11.450 1.00 87.81 116 THR A N 1
ATOM 862 C CA . THR A 1 116 ? 8.704 4.089 11.210 1.00 87.81 116 THR A CA 1
ATOM 863 C C . THR A 1 116 ? 10.033 3.624 11.804 1.00 87.81 116 THR A C 1
ATOM 865 O O . THR A 1 116 ? 11.079 4.190 11.498 1.00 87.81 116 THR A O 1
ATOM 868 N N . GLY A 1 117 ? 9.996 2.582 12.640 1.00 85.62 117 GLY A N 1
ATOM 869 C CA . GLY A 1 117 ? 11.189 1.990 13.259 1.00 85.62 117 GLY A CA 1
ATOM 870 C C . GLY A 1 117 ? 11.805 2.794 14.409 1.00 85.62 117 GLY A C 1
ATOM 871 O O . GLY A 1 117 ? 12.842 2.389 14.919 1.00 85.62 117 GLY A O 1
ATOM 872 N N . GLN A 1 118 ? 11.191 3.909 14.817 1.00 82.62 118 GLN A N 1
ATOM 873 C CA . GLN A 1 118 ? 11.643 4.719 15.959 1.00 82.62 118 GLN A CA 1
ATOM 874 C C . GLN A 1 118 ? 10.860 4.430 17.243 1.00 82.62 118 GLN A C 1
ATOM 876 O O . GLN A 1 118 ? 11.189 4.956 18.302 1.00 82.62 118 GLN A O 1
ATOM 881 N N . ASP A 1 119 ? 9.822 3.599 17.160 1.00 78.06 119 ASP A N 1
ATOM 882 C CA . ASP A 1 119 ? 9.077 3.165 18.330 1.00 78.06 119 ASP A CA 1
ATOM 883 C C . ASP A 1 119 ? 9.573 1.805 18.822 1.00 78.06 119 ASP A C 1
ATOM 885 O O . ASP A 1 119 ? 9.559 0.826 18.073 1.00 78.06 119 ASP A O 1
ATOM 889 N N . GLY A 1 120 ? 10.013 1.763 20.079 1.00 75.50 120 GLY A N 1
ATOM 890 C CA . GLY A 1 120 ? 10.471 0.545 20.740 1.00 75.50 120 GLY A CA 1
ATOM 891 C C . GLY A 1 120 ? 9.340 -0.345 21.261 1.00 75.50 120 GLY A C 1
ATOM 892 O O . GLY A 1 120 ? 9.597 -1.510 21.549 1.00 75.50 120 GLY A O 1
ATOM 893 N N . ASP A 1 121 ? 8.107 0.165 21.367 1.00 86.94 121 ASP A N 1
ATOM 894 C CA . ASP A 1 121 ? 6.968 -0.562 21.937 1.00 86.94 121 ASP A CA 1
ATOM 895 C C . ASP A 1 121 ? 5.705 -0.420 21.073 1.00 86.94 121 ASP A C 1
ATOM 897 O O . ASP A 1 121 ? 4.728 0.266 21.391 1.00 86.94 121 ASP A O 1
ATOM 901 N N . GLY A 1 122 ? 5.711 -1.127 19.942 1.00 86.50 122 GLY A N 1
ATOM 902 C CA . GLY A 1 122 ? 4.542 -1.210 19.068 1.00 86.50 122 GLY A CA 1
ATOM 903 C C . GLY A 1 122 ? 3.313 -1.823 19.752 1.00 86.50 122 GLY A C 1
ATOM 904 O O . GLY A 1 122 ? 2.192 -1.471 19.389 1.00 86.50 122 GLY A O 1
ATOM 905 N N . ALA A 1 123 ? 3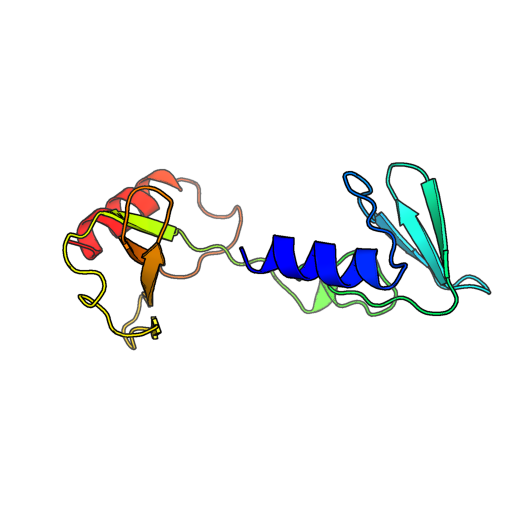.496 -2.695 20.750 1.00 90.81 123 ALA A N 1
ATOM 906 C CA . ALA A 1 123 ? 2.398 -3.349 21.462 1.00 90.81 123 ALA A CA 1
ATOM 907 C C . ALA A 1 123 ? 1.605 -2.348 22.310 1.00 90.81 123 ALA A C 1
ATOM 909 O O . ALA A 1 123 ? 0.373 -2.332 22.247 1.00 90.81 123 ALA A O 1
ATOM 910 N N . LYS A 1 124 ? 2.296 -1.446 23.018 1.00 92.25 124 LYS A N 1
ATOM 911 C CA . LYS A 1 124 ? 1.665 -0.353 23.767 1.00 92.25 124 LYS A CA 1
ATOM 912 C C . LYS A 1 124 ? 0.718 0.472 22.898 1.00 92.25 124 LYS A C 1
ATOM 914 O O . LYS A 1 124 ? -0.388 0.786 23.330 1.00 92.25 124 LYS A O 1
ATOM 919 N N . ARG A 1 125 ? 1.090 0.756 21.644 1.00 90.69 125 ARG A N 1
ATOM 920 C CA . ARG A 1 125 ? 0.209 1.489 20.721 1.00 90.69 125 ARG A CA 1
ATOM 921 C C . ARG A 1 125 ? -1.095 0.758 20.438 1.00 90.69 125 ARG A C 1
ATOM 923 O O . ARG A 1 125 ? -2.108 1.425 20.283 1.00 90.69 125 ARG A O 1
ATOM 930 N N . PHE A 1 126 ? -1.095 -0.570 20.331 1.00 93.50 126 PHE A N 1
ATOM 931 C CA . PHE A 1 126 ? -2.338 -1.327 20.145 1.00 93.50 126 PHE A CA 1
ATOM 932 C C . PHE A 1 126 ? -3.221 -1.269 21.397 1.00 93.50 126 PHE A C 1
ATOM 934 O O . PHE A 1 126 ? -4.422 -1.064 21.269 1.00 93.50 126 PHE A O 1
ATOM 941 N N . VAL A 1 127 ? -2.631 -1.339 22.596 1.00 94.50 127 VAL A N 1
ATOM 942 C CA . VAL A 1 127 ? -3.370 -1.196 23.865 1.00 94.50 127 VAL A CA 1
ATOM 943 C C . VAL A 1 127 ? -4.022 0.185 23.979 1.00 94.50 127 VAL A C 1
ATOM 945 O O . VAL A 1 127 ? -5.217 0.285 24.242 1.00 94.50 127 VAL A O 1
ATOM 948 N N . GLU A 1 128 ? -3.271 1.258 23.719 1.00 92.25 128 GLU A N 1
ATOM 949 C CA . GLU A 1 128 ? -3.805 2.630 23.709 1.00 92.25 128 GLU A CA 1
ATOM 950 C C . GLU A 1 128 ? -4.924 2.806 22.670 1.00 92.25 128 GLU A C 1
ATOM 952 O O . GLU A 1 128 ? -5.882 3.545 22.896 1.00 92.25 128 GLU A O 1
ATOM 957 N N . ARG A 1 129 ? -4.819 2.127 21.518 1.00 92.38 129 ARG A N 1
ATOM 958 C CA . ARG A 1 129 ? -5.854 2.165 20.475 1.00 92.38 129 ARG A CA 1
ATOM 959 C C . ARG A 1 129 ? -7.124 1.448 20.883 1.00 92.38 129 ARG A C 1
ATOM 961 O O . ARG A 1 129 ? -8.204 1.968 20.622 1.00 92.38 129 ARG A O 1
ATOM 968 N N . GLU A 1 130 ? -6.999 0.287 21.507 1.00 94.38 130 GLU A N 1
ATOM 969 C CA . GLU A 1 130 ? -8.149 -0.433 22.035 1.00 94.38 130 GLU A CA 1
ATOM 970 C C . GLU A 1 130 ? -8.870 0.396 23.102 1.00 94.38 130 GLU A C 1
ATOM 972 O O . GLU A 1 130 ? -10.091 0.491 23.070 1.00 94.38 130 GLU A O 1
ATOM 977 N N . GLN A 1 131 ? -8.124 1.042 24.004 1.00 94.06 131 GLN A N 1
ATOM 978 C CA . GLN A 1 131 ? -8.694 1.905 25.043 1.00 94.06 131 GLN A CA 1
ATOM 979 C C . GLN A 1 131 ? -9.441 3.110 24.467 1.00 94.06 131 GLN A C 1
ATOM 981 O O . GLN A 1 131 ? -10.509 3.439 24.962 1.00 94.06 131 GLN A O 1
ATOM 986 N N . TRP A 1 132 ? -8.905 3.752 23.426 1.00 92.88 132 TRP A N 1
ATOM 987 C CA . TRP A 1 132 ? -9.564 4.885 22.766 1.00 92.88 132 TRP A CA 1
ATOM 988 C C . TRP A 1 132 ? -10.827 4.484 21.987 1.00 92.88 132 TRP A C 1
ATOM 990 O O . TRP A 1 132 ? -11.737 5.291 21.837 1.00 92.88 132 TRP A O 1
ATOM 1000 N N . ALA A 1 133 ? -10.870 3.260 21.453 1.00 91.19 133 ALA A N 1
ATOM 1001 C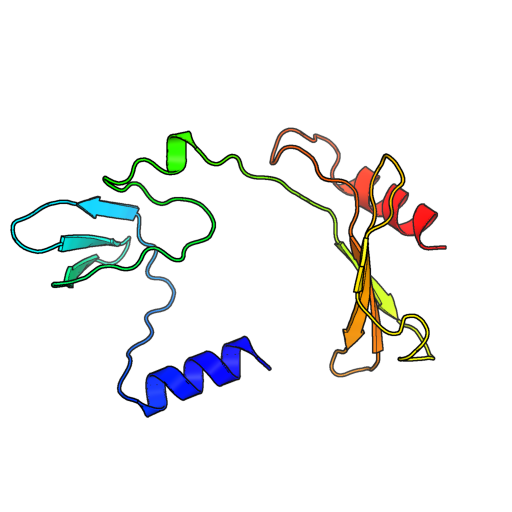 CA . ALA A 1 133 ? -11.986 2.783 20.637 1.00 91.19 133 ALA A CA 1
ATOM 1002 C C . ALA A 1 133 ? -13.204 2.304 21.454 1.00 91.19 133 ALA A C 1
ATOM 1004 O O . ALA A 1 133 ? -14.248 2.041 20.857 1.00 91.19 133 ALA A O 1
ATOM 1005 N N . ARG A 1 134 ? -13.052 2.138 22.774 1.00 87.56 134 ARG A N 1
ATOM 1006 C CA . ARG A 1 134 ? -14.109 1.737 23.715 1.00 87.56 134 ARG A CA 1
ATOM 1007 C C . ARG A 1 134 ? -14.872 2.948 24.233 1.00 87.56 134 ARG A C 1
ATOM 1009 O O . ARG A 1 134 ? -16.102 2.800 24.392 1.00 87.56 134 ARG A O 1
#

Sequence (134 aa):
AYLVGLAQAVTARGGRIFENSRAISIGEASRRRVVTDGGTVHAEYVVVATNMTVQSPIGMANRTQPRCHTAMAFRVDDPLAVDGMFIGIDDPTHSIRTGRDAEGPLLVTLGPKFDTGQDGDGAKRFVEREQWAR